Protein AF-A0A068VKW5-F1 (afdb_monomer_lite)

Structure (mmCIF, N/CA/C/O backbone):
data_AF-A0A068VKW5-F1
#
_entry.id   AF-A0A068VKW5-F1
#
loop_
_atom_site.group_PDB
_atom_site.id
_atom_site.type_symbol
_atom_site.label_atom_id
_atom_site.label_alt_id
_atom_site.label_comp_id
_atom_site.label_asym_id
_atom_site.label_entity_id
_atom_site.label_seq_id
_atom_site.pdbx_PDB_ins_code
_atom_site.Cartn_x
_atom_site.Cartn_y
_atom_site.Cartn_z
_atom_site.occupancy
_atom_site.B_iso_or_equiv
_atom_site.auth_seq_id
_atom_site.auth_comp_id
_atom_site.auth_asym_id
_atom_site.auth_atom_id
_atom_site.pdbx_PDB_model_num
ATOM 1 N N . GLN A 1 1 ? -2.490 5.363 6.145 1.00 89.31 1 GLN A N 1
ATOM 2 C CA . GLN A 1 1 ? -2.744 4.941 7.545 1.00 89.31 1 GLN A CA 1
ATOM 3 C C . GLN A 1 1 ? -2.733 6.100 8.551 1.00 89.31 1 GLN A C 1
ATOM 5 O O . GLN A 1 1 ? -3.765 6.328 9.164 1.00 89.31 1 GLN A O 1
ATOM 10 N N . ALA A 1 2 ? -1.645 6.871 8.718 1.00 92.81 2 ALA A N 1
ATOM 11 C CA . ALA A 1 2 ? -1.563 7.926 9.753 1.00 92.81 2 ALA A CA 1
ATOM 12 C C . ALA A 1 2 ? -2.711 8.959 9.715 1.00 92.81 2 ALA A C 1
ATOM 14 O O . ALA A 1 2 ? -3.273 9.301 10.752 1.00 92.81 2 ALA A O 1
ATOM 15 N N . LYS A 1 3 ? -3.123 9.395 8.515 1.00 93.00 3 LYS A N 1
ATOM 16 C CA . LYS A 1 3 ? -4.284 10.284 8.328 1.00 93.00 3 LYS A CA 1
ATOM 17 C C . LYS A 1 3 ? -5.585 9.704 8.917 1.00 93.00 3 LYS A C 1
ATOM 19 O O . LYS A 1 3 ? -6.340 10.437 9.546 1.00 93.00 3 LYS A O 1
ATOM 24 N N . TRP A 1 4 ? -5.820 8.398 8.767 1.00 93.81 4 TRP A N 1
ATOM 25 C CA . TRP A 1 4 ? -7.009 7.719 9.296 1.00 93.81 4 TRP A CA 1
ATOM 26 C C . TRP A 1 4 ? -6.972 7.661 10.826 1.00 93.81 4 TRP A C 1
ATOM 28 O O . TRP A 1 4 ? -7.948 8.017 11.481 1.00 93.81 4 TRP A O 1
ATOM 38 N N . VAL A 1 5 ? -5.811 7.329 11.402 1.00 94.81 5 VAL A N 1
ATOM 39 C CA . VAL A 1 5 ? -5.603 7.347 12.861 1.00 94.81 5 VAL A CA 1
ATOM 40 C C . VAL A 1 5 ? -5.838 8.746 13.434 1.00 94.81 5 VAL A C 1
ATOM 42 O O . VAL A 1 5 ? -6.534 8.887 14.434 1.00 94.81 5 VAL A O 1
ATOM 45 N N . ALA A 1 6 ? -5.341 9.799 12.780 1.00 95.62 6 ALA A N 1
ATOM 46 C CA . ALA A 1 6 ? -5.586 11.174 13.214 1.00 95.62 6 ALA A CA 1
ATOM 47 C C . ALA A 1 6 ? -7.085 11.535 13.209 1.00 95.62 6 ALA A C 1
ATOM 49 O O . ALA A 1 6 ? -7.564 12.202 14.126 1.00 95.62 6 ALA A O 1
ATOM 50 N N . GLN A 1 7 ? -7.851 11.066 12.217 1.00 94.88 7 GLN A N 1
ATOM 51 C CA . GLN A 1 7 ? -9.303 11.269 12.181 1.00 94.88 7 GLN A CA 1
ATOM 52 C C . GLN A 1 7 ? -10.017 10.554 13.338 1.00 94.88 7 GLN A C 1
ATOM 54 O O . GLN A 1 7 ? -10.898 11.161 13.947 1.00 94.88 7 GLN A O 1
ATOM 59 N N . LEU A 1 8 ? -9.602 9.332 13.690 1.00 95.12 8 LEU A N 1
ATOM 60 C CA . LEU A 1 8 ? -10.112 8.609 14.863 1.00 95.12 8 LEU A CA 1
ATOM 61 C C . LEU A 1 8 ? -9.810 9.358 16.168 1.00 95.12 8 LEU A C 1
ATOM 63 O O . LEU A 1 8 ? -10.714 9.608 16.959 1.00 95.12 8 LEU A O 1
ATOM 67 N N . LEU A 1 9 ? -8.556 9.778 16.363 1.00 96.88 9 LEU A N 1
ATOM 68 C CA . LEU A 1 9 ? -8.128 10.507 17.564 1.00 96.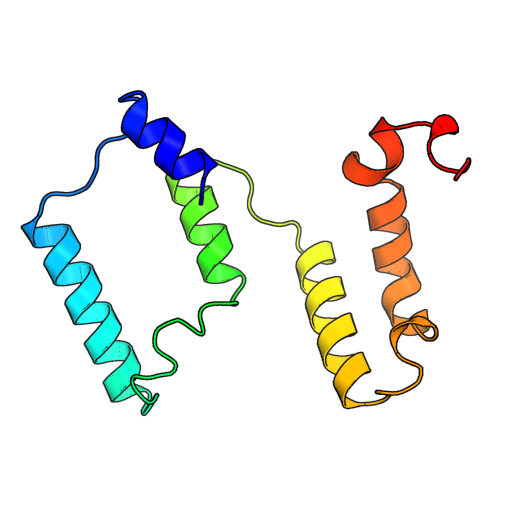88 9 LEU A CA 1
ATOM 69 C C . LEU A 1 9 ? -8.829 11.865 17.707 1.00 96.88 9 LEU A C 1
ATOM 71 O O . LEU A 1 9 ? -9.112 12.301 18.817 1.00 96.88 9 LEU A O 1
ATOM 75 N N . SER A 1 10 ? -9.143 12.522 16.587 1.00 96.88 10 SER A N 1
ATOM 76 C CA . SER A 1 10 ? -9.900 13.780 16.578 1.00 96.88 10 SER A CA 1
ATOM 77 C C . SER A 1 10 ? -11.414 13.609 16.762 1.00 96.88 10 SER A C 1
ATOM 79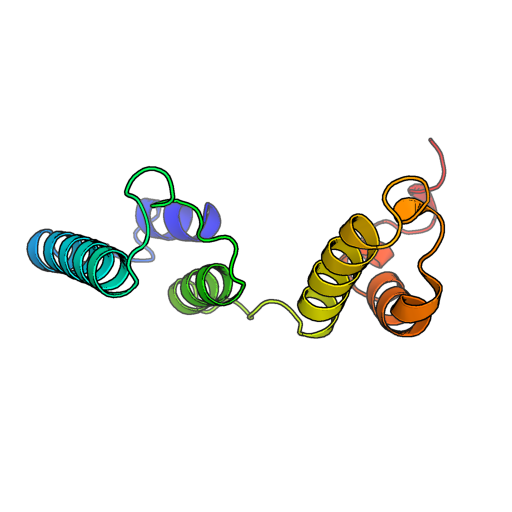 O O . SER A 1 10 ? -12.138 14.601 16.763 1.00 96.88 10 SER A O 1
ATOM 81 N N . GLY A 1 11 ? -11.920 12.374 16.842 1.00 95.75 11 GLY A N 1
ATOM 82 C CA . GLY A 1 11 ? -13.354 12.080 16.921 1.00 95.75 11 GLY A CA 1
ATOM 83 C C . GLY A 1 11 ? -14.132 12.296 15.617 1.00 95.75 11 GLY A C 1
ATOM 84 O O . GLY A 1 11 ? -15.338 12.056 15.587 1.00 95.75 11 GLY A O 1
ATOM 85 N N . LYS A 1 12 ? -13.467 12.700 14.522 1.00 94.94 12 LYS A N 1
ATOM 86 C CA . LYS A 1 12 ? -14.076 12.817 13.182 1.00 94.94 12 LYS A CA 1
ATOM 87 C C . LYS A 1 12 ? -14.567 11.475 12.646 1.00 94.94 12 LYS A C 1
ATOM 89 O O . LYS A 1 12 ? -15.464 11.444 11.812 1.00 94.94 12 LYS A O 1
ATOM 94 N N . ARG A 1 13 ? -13.971 10.377 13.111 1.00 92.19 13 ARG A N 1
ATOM 95 C CA . ARG A 1 13 ? -14.409 9.007 12.834 1.00 92.19 13 ARG A CA 1
ATOM 96 C C . ARG A 1 13 ? -14.419 8.203 14.124 1.00 92.19 13 ARG A C 1
ATOM 98 O O . ARG A 1 13 ? -13.720 8.539 15.078 1.00 92.19 13 ARG A O 1
ATOM 105 N N . LYS A 1 14 ? -15.209 7.134 14.139 1.00 93.69 14 LYS A N 1
ATOM 106 C CA . LYS A 1 14 ? -15.277 6.179 15.247 1.00 93.69 14 LYS A CA 1
ATOM 107 C C . LYS A 1 14 ? -14.750 4.832 14.780 1.00 93.69 14 LYS A C 1
ATOM 109 O O . LYS A 1 14 ? -14.914 4.476 13.615 1.00 93.69 14 LYS A O 1
ATOM 114 N N . LEU A 1 15 ? -14.116 4.107 15.694 1.00 94.88 15 LEU A N 1
ATOM 115 C CA . LEU A 1 15 ? -13.818 2.702 15.464 1.00 94.88 15 LEU A CA 1
ATOM 116 C C . LEU A 1 15 ? -15.127 1.895 15.433 1.00 94.88 15 LEU A C 1
ATOM 118 O O . LEU A 1 15 ? -16.094 2.294 16.093 1.00 94.88 15 LEU A O 1
ATOM 122 N N . PRO A 1 16 ? -15.152 0.766 14.708 1.00 93.88 16 PRO A N 1
ATOM 123 C CA . PRO A 1 16 ? -16.170 -0.259 14.907 1.00 93.88 16 PRO A CA 1
ATOM 124 C C . PRO A 1 16 ? -16.163 -0.767 16.355 1.00 93.88 16 PRO A C 1
ATOM 126 O O . PRO A 1 16 ? -15.226 -0.513 17.120 1.00 93.88 16 PRO A O 1
ATOM 129 N N . SER A 1 17 ? -17.195 -1.514 16.733 1.00 97.50 17 SER A N 1
ATOM 130 C CA . SER A 1 17 ? -17.215 -2.206 18.022 1.00 97.50 17 SER A CA 1
ATOM 131 C C . SER A 1 17 ? -16.063 -3.215 18.145 1.00 97.50 17 SER A C 1
ATOM 133 O O . SER A 1 17 ? -15.491 -3.681 17.156 1.00 97.50 17 SER A O 1
ATOM 135 N N . GLU A 1 18 ? -15.724 -3.584 19.380 1.00 97.94 18 GLU A N 1
ATOM 136 C CA . GLU A 1 18 ? -14.704 -4.603 19.656 1.00 97.94 18 GLU A CA 1
ATOM 137 C C . GLU A 1 18 ? -15.028 -5.947 18.984 1.00 97.94 18 GLU A C 1
ATOM 139 O O . GLU A 1 18 ? -14.139 -6.601 18.430 1.00 97.94 18 GLU A O 1
ATOM 144 N N . GLU A 1 19 ? -16.306 -6.333 18.980 1.00 98.19 19 GLU A N 1
ATOM 145 C CA . GLU A 1 19 ? -16.785 -7.552 18.331 1.00 98.19 19 GLU A CA 1
ATOM 146 C C . GLU A 1 19 ? -16.542 -7.515 16.817 1.00 98.19 19 GLU A C 1
ATOM 148 O O . GLU A 1 19 ? -15.977 -8.458 16.258 1.00 98.19 19 GLU A O 1
ATOM 153 N N . GLU A 1 20 ? -16.891 -6.408 16.155 1.00 97.62 20 GLU A N 1
ATOM 154 C CA . GLU A 1 20 ? -16.685 -6.233 14.713 1.00 97.62 20 GLU A CA 1
ATOM 155 C C . GLU A 1 20 ? -15.198 -6.239 14.341 1.00 97.62 20 GLU A C 1
ATOM 157 O O . GLU A 1 20 ? -14.808 -6.889 13.369 1.00 97.62 20 GLU A O 1
ATOM 162 N N . MET A 1 21 ? -14.347 -5.565 15.122 1.00 97.00 21 MET A N 1
ATOM 163 C CA . MET A 1 21 ? -12.897 -5.570 14.892 1.00 97.00 21 MET A CA 1
ATOM 164 C C . MET A 1 21 ? -12.305 -6.972 15.069 1.00 97.00 21 MET A C 1
ATOM 166 O O . MET A 1 21 ? -11.512 -7.425 14.243 1.00 97.00 21 MET A O 1
ATOM 170 N N . THR A 1 22 ? -12.732 -7.688 16.111 1.00 97.69 22 THR A N 1
ATOM 171 C CA . THR A 1 22 ? -12.292 -9.062 16.375 1.00 97.69 22 THR A CA 1
ATOM 172 C C . THR A 1 22 ? -12.732 -10.006 15.261 1.00 97.69 22 THR A C 1
ATOM 174 O O . THR A 1 22 ? -11.946 -10.845 14.818 1.00 97.69 22 THR A O 1
ATOM 177 N N . LYS A 1 23 ? -13.974 -9.870 14.784 1.00 98.06 23 LYS A N 1
ATOM 178 C CA . LYS A 1 23 ? -14.492 -10.642 13.653 1.00 98.06 23 LYS A CA 1
ATOM 179 C C . LYS A 1 23 ? -13.694 -10.367 12.379 1.00 98.06 23 LYS A C 1
ATOM 181 O O . LYS A 1 23 ? -13.237 -11.314 11.754 1.00 98.06 23 LYS A O 1
ATOM 186 N N . SER A 1 24 ? -13.436 -9.099 12.060 1.00 95.75 24 SER A N 1
ATOM 187 C CA . SER A 1 24 ? -12.642 -8.700 10.890 1.00 95.75 24 SER A CA 1
ATOM 188 C C . SER A 1 24 ? -11.240 -9.330 10.884 1.00 95.75 24 SER A C 1
ATOM 190 O O . SER A 1 24 ? -10.800 -9.866 9.868 1.00 95.75 24 SER A O 1
ATOM 192 N N . ILE A 1 25 ? -10.557 -9.357 12.037 1.00 95.62 25 ILE A N 1
ATOM 193 C CA . ILE A 1 25 ? -9.242 -10.006 12.169 1.00 95.62 25 ILE A CA 1
ATOM 194 C C . ILE A 1 25 ? -9.342 -11.530 12.000 1.00 95.62 25 ILE A C 1
ATOM 196 O O . ILE A 1 25 ? -8.491 -12.128 11.341 1.00 95.62 25 ILE A O 1
ATOM 200 N N . LYS A 1 26 ? -10.369 -12.174 12.569 1.00 97.69 26 LYS A N 1
ATOM 201 C CA . LYS A 1 26 ? -10.591 -13.622 12.406 1.00 97.69 26 LYS A CA 1
ATOM 202 C C . LYS A 1 26 ? -10.849 -13.987 10.946 1.00 97.69 26 LYS A C 1
ATOM 204 O O . LYS A 1 26 ? -10.211 -14.905 10.442 1.00 97.69 26 LYS A O 1
ATOM 209 N N . ASP A 1 27 ? -11.723 -13.243 10.274 1.00 97.25 27 ASP A N 1
ATOM 210 C CA . ASP A 1 27 ? -12.047 -13.445 8.861 1.00 97.25 27 ASP A CA 1
ATOM 211 C C . ASP A 1 27 ? -10.797 -13.251 7.983 1.00 97.25 27 ASP A C 1
ATOM 213 O O . ASP A 1 27 ? -10.558 -14.024 7.054 1.00 97.25 27 ASP A O 1
ATOM 217 N N . PHE A 1 28 ? -9.942 -12.278 8.323 1.00 94.81 28 PHE A N 1
ATOM 218 C CA . PHE A 1 28 ? -8.647 -12.089 7.670 1.00 94.81 28 PHE A CA 1
ATOM 219 C C . PHE A 1 28 ? -7.698 -13.279 7.876 1.00 94.81 28 PHE A C 1
ATOM 221 O O . PHE A 1 28 ? -7.130 -13.769 6.907 1.00 94.81 28 PHE A O 1
ATOM 228 N N . TYR A 1 29 ? -7.531 -13.791 9.098 1.00 96.31 29 TYR A N 1
ATOM 229 C CA . TYR A 1 29 ? -6.673 -14.962 9.318 1.00 96.31 29 TYR A CA 1
ATOM 230 C C . TYR A 1 29 ? -7.195 -16.212 8.605 1.00 96.31 29 TYR A C 1
ATOM 232 O O . TYR A 1 29 ? -6.410 -16.919 7.980 1.00 96.31 29 TYR A O 1
ATOM 240 N N . ILE A 1 30 ? -8.511 -16.445 8.631 1.00 97.62 30 ILE A N 1
ATOM 241 C CA . ILE A 1 30 ? -9.138 -17.560 7.912 1.00 97.62 30 ILE A CA 1
ATOM 242 C C . ILE A 1 30 ? -8.873 -17.443 6.409 1.00 97.62 30 ILE A C 1
ATOM 244 O O . ILE A 1 30 ? -8.525 -18.438 5.780 1.00 97.62 30 ILE A O 1
ATOM 248 N N . SER A 1 31 ? -8.996 -16.248 5.821 1.00 95.25 31 SER A N 1
ATOM 249 C CA . SER A 1 31 ? -8.741 -16.078 4.387 1.00 95.25 31 SER A CA 1
ATOM 250 C C . SER A 1 31 ? -7.277 -16.347 4.017 1.00 95.25 31 SER A C 1
ATOM 252 O O . SER A 1 31 ? -7.023 -16.977 2.991 1.00 95.25 31 SER A O 1
ATOM 254 N N . ARG A 1 32 ? -6.316 -15.961 4.870 1.00 94.88 32 ARG A N 1
ATOM 255 C CA . ARG A 1 32 ? -4.887 -16.287 4.691 1.00 94.88 32 ARG A CA 1
ATOM 256 C C . ARG A 1 32 ? -4.622 -17.785 4.816 1.00 94.88 32 ARG A C 1
ATOM 258 O O . ARG A 1 32 ? -3.904 -18.330 3.980 1.00 94.88 32 ARG A O 1
ATOM 265 N N . ASP A 1 33 ? -5.231 -18.443 5.800 1.00 96.75 33 ASP A N 1
ATOM 266 C CA . ASP A 1 33 ? -5.107 -19.890 6.000 1.00 96.75 33 ASP A CA 1
ATOM 267 C C . ASP A 1 33 ? -5.687 -20.665 4.801 1.00 96.75 33 ASP A C 1
ATOM 269 O O . ASP A 1 33 ? -5.043 -21.579 4.287 1.00 96.75 33 ASP A O 1
ATOM 273 N N . VAL A 1 34 ? -6.861 -20.263 4.292 1.00 97.75 34 VAL A N 1
ATOM 274 C CA . VAL A 1 34 ? -7.486 -20.851 3.090 1.00 97.75 34 VAL A CA 1
ATOM 275 C C . VAL A 1 34 ? -6.632 -20.629 1.840 1.00 97.75 34 VAL A C 1
ATOM 277 O O . VAL A 1 34 ? -6.527 -21.526 1.006 1.00 97.75 34 VAL A O 1
ATOM 280 N N . ALA A 1 35 ? -5.985 -19.469 1.718 1.00 95.56 35 ALA A N 1
ATOM 281 C CA . ALA A 1 35 ? -5.040 -19.180 0.640 1.00 95.56 35 ALA A CA 1
ATOM 282 C C . ALA A 1 35 ? -3.682 -19.898 0.805 1.00 95.56 35 ALA A C 1
ATOM 284 O O . ALA A 1 35 ? -2.807 -19.751 -0.048 1.00 95.56 35 ALA A O 1
ATOM 285 N N . GLY A 1 36 ? -3.485 -20.666 1.885 1.00 96.88 36 GLY A N 1
ATOM 286 C CA . GLY A 1 36 ? -2.251 -21.404 2.156 1.00 96.88 36 GLY A CA 1
ATOM 287 C C . GLY A 1 36 ? -1.070 -20.514 2.543 1.00 96.88 36 GLY A C 1
ATOM 288 O O . GLY A 1 36 ? 0.081 -20.921 2.385 1.00 96.88 36 GLY A O 1
ATOM 289 N N . ILE A 1 37 ? -1.328 -19.296 3.025 1.00 95.88 37 ILE A N 1
ATOM 290 C CA . ILE A 1 37 ? -0.284 -18.302 3.256 1.00 95.88 37 ILE A CA 1
ATOM 291 C C . ILE A 1 37 ? 0.284 -18.447 4.674 1.00 95.88 37 ILE A C 1
ATOM 293 O O . ILE A 1 37 ? -0.460 -18.320 5.649 1.00 95.88 37 ILE A O 1
ATOM 297 N N . PRO A 1 38 ? 1.601 -18.682 4.833 1.00 96.62 38 PRO A N 1
ATOM 298 C CA . PRO A 1 38 ? 2.210 -18.840 6.148 1.00 96.62 38 PRO A CA 1
ATOM 299 C C . PRO A 1 38 ? 1.995 -17.635 7.070 1.00 96.62 38 PRO A C 1
ATOM 301 O O . PRO A 1 38 ? 2.075 -16.481 6.651 1.00 96.62 38 PRO A O 1
ATOM 304 N N . LYS A 1 39 ? 1.847 -17.892 8.376 1.00 95.69 39 LYS A N 1
ATOM 305 C CA . LYS A 1 39 ? 1.600 -16.846 9.389 1.00 95.69 39 LYS A CA 1
ATOM 306 C C . LYS A 1 39 ? 2.650 -15.731 9.420 1.00 95.69 39 LYS A C 1
ATOM 308 O O . LYS A 1 39 ? 2.310 -14.597 9.740 1.00 95.69 39 LYS A O 1
ATOM 313 N N . HIS A 1 40 ? 3.910 -16.002 9.085 1.00 95.88 40 HIS A N 1
ATOM 314 C CA . HIS A 1 40 ? 4.938 -14.954 9.048 1.00 95.88 40 HIS A CA 1
ATOM 315 C C . HIS A 1 40 ? 4.743 -13.955 7.891 1.00 95.88 40 HIS A C 1
ATOM 317 O O . HIS A 1 40 ? 5.234 -12.835 7.979 1.00 95.88 40 HIS A O 1
ATOM 323 N N . TYR A 1 41 ? 3.949 -14.306 6.875 1.00 95.44 41 TYR A N 1
ATOM 324 C CA . TYR A 1 41 ? 3.512 -13.409 5.803 1.00 95.44 41 TYR A CA 1
ATOM 325 C C . TYR A 1 41 ? 2.177 -12.710 6.112 1.00 95.44 41 TYR A C 1
ATOM 327 O O . TYR A 1 41 ? 1.560 -12.137 5.220 1.00 95.44 41 TYR A O 1
ATOM 335 N N . THR A 1 42 ? 1.690 -12.716 7.361 1.00 93.31 42 THR A N 1
ATOM 336 C CA . THR A 1 42 ? 0.432 -12.028 7.743 1.00 93.31 42 THR A CA 1
ATOM 337 C C . THR A 1 42 ? 0.425 -10.550 7.331 1.00 93.31 42 THR A C 1
ATOM 339 O O . THR A 1 42 ? -0.619 -10.011 6.977 1.00 93.31 42 THR A O 1
ATOM 342 N N . HIS A 1 43 ? 1.589 -9.899 7.356 1.00 92.12 43 HIS A N 1
ATOM 343 C CA . HIS A 1 43 ? 1.742 -8.476 7.047 1.00 92.12 43 HIS A CA 1
ATOM 344 C C . HIS A 1 43 ? 2.321 -8.210 5.651 1.00 92.12 43 HIS A C 1
ATOM 346 O O . HIS A 1 43 ? 2.721 -7.087 5.355 1.00 92.12 43 HIS A O 1
ATOM 352 N N . GLU A 1 44 ? 2.335 -9.214 4.775 1.00 90.88 44 GLU A N 1
ATOM 353 C CA . GLU A 1 44 ? 2.581 -9.016 3.348 1.00 90.88 44 GLU A CA 1
ATOM 354 C C . GLU A 1 44 ? 1.289 -8.514 2.686 1.00 90.88 44 GLU A C 1
ATOM 356 O O . GLU A 1 44 ? 0.528 -9.264 2.081 1.00 90.88 44 GLU A O 1
ATOM 361 N N . ILE A 1 45 ? 1.006 -7.233 2.921 1.00 85.81 45 ILE A N 1
ATOM 362 C CA . ILE A 1 45 ? -0.224 -6.517 2.539 1.00 85.81 45 ILE A CA 1
ATOM 363 C C . ILE A 1 45 ? 0.100 -5.302 1.657 1.00 85.81 45 ILE A C 1
ATOM 365 O O . ILE A 1 45 ? -0.578 -4.280 1.714 1.00 85.81 45 ILE A O 1
ATOM 3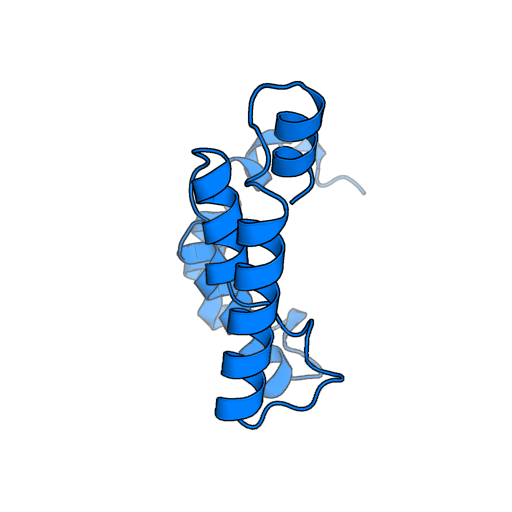69 N N . GLY A 1 46 ? 1.178 -5.396 0.873 1.00 79.12 46 GLY A N 1
ATOM 370 C CA . GLY A 1 46 ? 1.676 -4.324 0.000 1.00 79.12 46 GLY A CA 1
ATOM 371 C C . GLY A 1 46 ? 0.823 -4.057 -1.245 1.00 79.12 46 GLY A C 1
ATOM 372 O O . GLY A 1 46 ? 1.248 -3.305 -2.116 1.00 79.12 46 GLY A O 1
ATOM 373 N N . GLU A 1 47 ? -0.352 -4.674 -1.340 1.00 87.06 47 GLU A N 1
ATOM 374 C CA . GLU A 1 47 ? -1.310 -4.501 -2.429 1.00 87.06 47 GLU A CA 1
ATOM 375 C C . GLU A 1 47 ? -1.931 -3.096 -2.407 1.00 87.06 47 GLU A C 1
ATOM 377 O O . GLU A 1 47 ? -2.179 -2.512 -1.344 1.00 87.06 47 GLU A O 1
ATOM 382 N N . PHE A 1 48 ? -2.218 -2.536 -3.583 1.00 92.25 48 PHE A N 1
ATOM 383 C CA . PHE A 1 48 ? -2.794 -1.192 -3.676 1.00 92.25 48 PHE A CA 1
ATOM 384 C C . PHE A 1 48 ? -4.209 -1.133 -3.094 1.00 92.25 48 PHE A C 1
ATOM 386 O O . PHE A 1 48 ? -4.592 -0.116 -2.523 1.00 92.25 48 PHE A O 1
ATOM 393 N N . GLU A 1 49 ? -4.943 -2.241 -3.135 1.00 90.62 49 GLU A N 1
ATOM 394 C CA . GLU A 1 49 ? -6.270 -2.428 -2.554 1.00 90.62 49 GLU A CA 1
ATOM 395 C C . GLU A 1 49 ? -6.268 -2.185 -1.041 1.00 90.62 49 GLU A C 1
ATOM 397 O O . GLU A 1 49 ? -7.244 -1.684 -0.476 1.00 90.62 49 GLU A O 1
ATOM 402 N N . TYR A 1 50 ? -5.163 -2.507 -0.360 1.00 90.31 50 TYR A N 1
ATOM 403 C CA . TYR A 1 50 ? -5.004 -2.182 1.053 1.00 90.31 50 TYR A CA 1
ATOM 404 C C . TYR A 1 50 ? -4.924 -0.666 1.257 1.00 90.31 50 TYR A C 1
ATOM 406 O O . TYR A 1 50 ? -5.594 -0.124 2.138 1.00 90.31 50 TYR A O 1
ATOM 414 N N . CYS A 1 51 ? -4.148 0.034 0.429 1.00 89.88 51 CYS A N 1
ATOM 415 C CA . CYS A 1 51 ? -4.047 1.493 0.462 1.00 89.88 51 CYS A CA 1
ATOM 416 C C . CYS A 1 51 ? -5.385 2.171 0.130 1.00 89.88 51 CYS A C 1
ATOM 418 O O . CYS A 1 51 ? -5.797 3.076 0.863 1.00 89.88 51 CYS A O 1
ATOM 420 N N . ASP A 1 52 ? -6.076 1.703 -0.910 1.00 92.38 52 ASP A N 1
ATOM 421 C CA . ASP A 1 52 ? -7.357 2.252 -1.363 1.00 92.38 52 ASP A CA 1
ATOM 422 C C . ASP A 1 52 ? -8.448 2.073 -0.297 1.00 92.38 52 ASP A C 1
ATOM 424 O O . ASP A 1 52 ? -9.180 3.015 -0.009 1.00 92.38 52 ASP A O 1
ATOM 428 N N . ARG A 1 53 ? -8.460 0.952 0.439 1.00 91.00 53 ARG A N 1
ATOM 429 C CA . ARG A 1 53 ? -9.372 0.764 1.584 1.00 91.00 53 ARG A CA 1
ATOM 430 C C . ARG A 1 53 ? -9.200 1.829 2.670 1.00 91.00 53 ARG A C 1
ATOM 432 O O . ARG A 1 53 ? -10.175 2.285 3.263 1.00 91.00 53 ARG A O 1
ATOM 439 N N . TYR A 1 54 ? -7.965 2.246 2.960 1.00 90.00 54 TYR A N 1
ATOM 440 C CA . TYR A 1 54 ? -7.743 3.358 3.892 1.00 90.00 54 TYR A CA 1
ATOM 441 C C . TYR A 1 54 ? -8.177 4.694 3.299 1.00 90.00 54 TYR A C 1
ATOM 443 O O . TYR A 1 54 ? -8.607 5.565 4.056 1.00 90.00 54 TYR A O 1
ATOM 451 N N . ALA A 1 55 ? -8.038 4.875 1.986 1.00 92.62 55 ALA A N 1
ATOM 452 C CA . ALA A 1 55 ? -8.537 6.058 1.305 1.00 92.62 55 ALA A CA 1
ATOM 453 C C . ALA A 1 55 ? -10.070 6.134 1.418 1.00 92.62 55 ALA A C 1
ATOM 455 O O . ALA A 1 55 ? -10.577 7.162 1.866 1.00 92.62 55 ALA A O 1
ATOM 456 N N . ASP A 1 56 ? -10.779 5.024 1.195 1.00 93.06 56 ASP A N 1
ATOM 457 C CA . ASP A 1 56 ? -12.231 4.906 1.394 1.00 93.06 56 ASP A CA 1
ATOM 458 C C . ASP A 1 56 ? -12.645 5.262 2.817 1.00 93.06 56 ASP A C 1
ATOM 460 O O . ASP A 1 56 ? -13.528 6.094 3.028 1.00 93.06 56 ASP A O 1
ATOM 464 N N . TYR A 1 57 ? -11.952 4.705 3.817 1.00 89.62 57 TYR A N 1
ATOM 465 C CA . TYR A 1 57 ? -12.217 5.027 5.218 1.00 89.62 57 TYR A CA 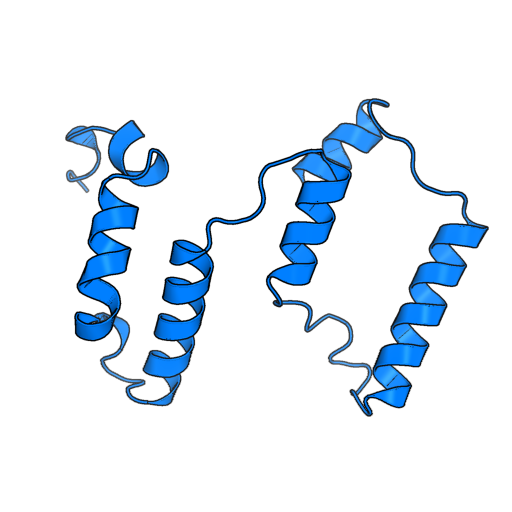1
ATOM 466 C C . TYR A 1 57 ? -12.070 6.503 5.543 1.00 89.62 57 TYR A C 1
ATOM 468 O O . TYR A 1 57 ? -12.560 6.913 6.587 1.00 89.62 57 TYR A O 1
ATOM 476 N N . MET A 1 58 ? -11.361 7.275 4.724 1.00 90.62 58 MET A N 1
ATOM 477 C CA . MET A 1 58 ? -11.126 8.698 4.917 1.00 90.62 58 MET A CA 1
ATOM 478 C C . MET A 1 58 ? -11.914 9.578 3.945 1.00 90.62 58 MET A C 1
ATOM 480 O O . MET A 1 58 ? -11.815 10.796 4.097 1.00 90.62 58 MET A O 1
ATOM 48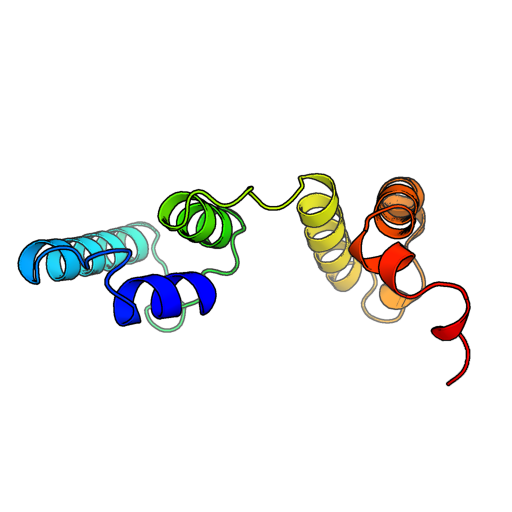4 N N . GLU A 1 59 ? -12.675 8.999 3.006 1.00 90.44 59 GLU A N 1
ATOM 485 C CA . GLU A 1 59 ? -13.225 9.690 1.825 1.00 90.44 59 GLU A CA 1
ATOM 486 C C . GLU A 1 59 ? -12.130 10.463 1.070 1.00 90.44 59 GLU A C 1
ATOM 488 O O . GLU A 1 59 ? -12.284 11.615 0.667 1.00 90.44 59 GLU A O 1
ATOM 493 N N . PHE A 1 60 ? -10.965 9.829 0.950 1.00 90.62 60 PHE A N 1
ATOM 494 C CA . PHE A 1 60 ? -9.796 10.367 0.276 1.00 90.62 60 PHE A CA 1
ATOM 495 C C . PHE A 1 60 ? -9.690 9.764 -1.132 1.00 90.62 60 PHE A C 1
ATOM 497 O O . PHE A 1 60 ? -10.058 8.602 -1.310 1.00 90.62 60 PHE A O 1
ATOM 504 N N . PRO A 1 61 ? -9.171 10.505 -2.128 1.00 92.44 61 PRO A N 1
ATOM 505 C CA . PRO A 1 61 ? -8.933 9.943 -3.451 1.00 92.44 61 PRO A CA 1
ATOM 506 C C . PRO A 1 61 ? -8.048 8.696 -3.390 1.00 92.44 61 PRO A C 1
ATOM 508 O O . PRO A 1 61 ? -7.079 8.647 -2.625 1.00 92.44 61 PRO A O 1
ATOM 511 N N . HIS A 1 62 ? -8.383 7.703 -4.209 1.00 93.94 62 HIS A N 1
ATOM 512 C CA . HIS A 1 62 ? -7.544 6.525 -4.421 1.00 93.94 62 HIS A CA 1
ATOM 513 C C . HIS A 1 62 ? -6.219 6.911 -5.070 1.00 93.94 62 HIS A C 1
ATOM 515 O O . HIS A 1 62 ? -6.086 7.993 -5.652 1.00 93.94 62 HIS A O 1
ATOM 521 N N . LEU A 1 63 ? -5.239 6.013 -4.970 1.00 90.56 63 LEU A N 1
ATOM 522 C CA . LEU A 1 63 ? -3.960 6.212 -5.638 1.00 90.56 63 LEU A CA 1
ATOM 523 C C . LEU A 1 63 ? -4.169 6.248 -7.159 1.00 90.56 63 LEU A C 1
ATOM 525 O O . LEU A 1 63 ? -4.851 5.387 -7.713 1.00 90.56 63 LEU A O 1
ATOM 529 N N . GLU A 1 64 ? -3.573 7.231 -7.834 1.00 92.38 64 GLU A N 1
ATOM 530 C CA . GLU A 1 64 ? -3.712 7.377 -9.280 1.00 92.38 64 GLU A CA 1
ATOM 531 C C . GLU A 1 64 ? -3.157 6.147 -10.016 1.00 92.38 64 GLU A C 1
ATOM 533 O O . GLU A 1 64 ? -2.081 5.645 -9.684 1.00 92.38 64 GLU A O 1
ATOM 538 N N . GLU A 1 65 ? -3.855 5.691 -11.059 1.00 93.00 65 GLU A N 1
ATOM 539 C CA . GLU A 1 65 ? -3.517 4.440 -11.751 1.00 93.00 65 GLU A CA 1
ATOM 540 C C . GLU A 1 65 ? -2.093 4.443 -12.325 1.00 93.00 65 GLU A C 1
ATOM 542 O O . GLU A 1 65 ? -1.355 3.471 -12.191 1.00 93.00 65 GLU A O 1
ATOM 547 N N . TRP A 1 66 ? -1.645 5.579 -12.867 1.00 93.44 66 TRP A N 1
ATOM 548 C CA . TRP A 1 66 ? -0.287 5.723 -13.398 1.00 93.44 66 TRP A CA 1
ATOM 549 C C . TRP A 1 66 ? 0.801 5.479 -12.336 1.00 93.44 66 TRP A C 1
ATOM 551 O O . TRP A 1 66 ? 1.876 4.978 -12.662 1.00 93.44 66 TRP A O 1
ATOM 561 N N . ARG A 1 67 ? 0.533 5.761 -11.049 1.00 93.31 67 ARG A N 1
ATOM 562 C C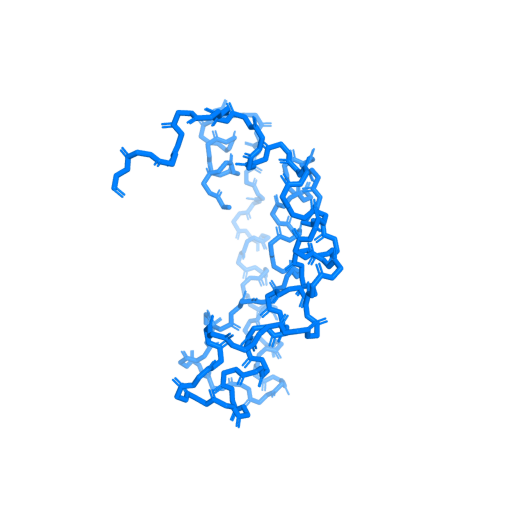A . ARG A 1 67 ? 1.475 5.466 -9.954 1.00 93.31 67 ARG A CA 1
ATOM 563 C C . ARG A 1 67 ? 1.535 3.979 -9.641 1.00 93.31 67 ARG A C 1
ATOM 565 O O . ARG A 1 67 ? 2.615 3.471 -9.343 1.00 93.31 67 ARG A O 1
ATOM 572 N N . LYS A 1 68 ? 0.392 3.287 -9.709 1.00 93.50 68 LYS A N 1
ATOM 573 C CA . LYS A 1 68 ? 0.322 1.827 -9.546 1.00 93.50 68 LYS A CA 1
ATOM 574 C C . LYS A 1 68 ? 1.116 1.143 -10.658 1.00 93.50 68 LYS A C 1
ATOM 576 O O . LYS A 1 68 ? 1.960 0.296 -10.370 1.00 93.50 68 LYS A O 1
ATOM 581 N N . VAL A 1 69 ? 0.922 1.593 -11.902 1.00 93.94 69 VAL A N 1
ATOM 582 C CA . VAL A 1 69 ? 1.665 1.124 -13.083 1.00 93.94 69 VAL A CA 1
ATOM 583 C C . VAL A 1 69 ? 3.172 1.317 -12.908 1.00 93.94 69 VAL A C 1
ATOM 585 O O . VAL A 1 69 ? 3.906 0.335 -13.002 1.00 93.94 69 VAL A O 1
ATOM 588 N N . LEU A 1 70 ? 3.634 2.530 -12.573 1.00 94.38 70 LEU A N 1
ATOM 589 C CA . LEU A 1 70 ? 5.062 2.802 -12.347 1.00 94.38 70 LEU A CA 1
ATOM 590 C C . LEU A 1 70 ? 5.662 1.927 -11.242 1.00 94.38 70 LEU A C 1
ATOM 592 O O . LEU A 1 70 ? 6.758 1.394 -11.392 1.00 94.38 70 LEU A O 1
ATOM 596 N N . CYS A 1 71 ? 4.950 1.752 -10.127 1.00 93.75 71 CYS A N 1
ATOM 597 C CA . CYS A 1 71 ? 5.427 0.932 -9.017 1.00 93.75 71 CYS A CA 1
ATOM 598 C C . CYS A 1 71 ? 5.591 -0.541 -9.428 1.00 93.75 71 CYS A C 1
ATOM 600 O O . CYS A 1 71 ? 6.640 -1.136 -9.178 1.00 93.75 71 CYS A O 1
ATOM 602 N N . LEU A 1 72 ? 4.593 -1.117 -10.107 1.00 94.00 72 LEU A N 1
ATOM 603 C CA . LEU A 1 72 ? 4.665 -2.496 -10.597 1.00 94.00 72 LEU A CA 1
ATOM 604 C C . LEU A 1 72 ? 5.747 -2.674 -11.660 1.00 94.00 72 LEU A C 1
ATOM 606 O O . LEU A 1 72 ? 6.436 -3.694 -11.656 1.00 94.00 72 LEU A O 1
ATOM 610 N N . SER A 1 73 ? 5.892 -1.704 -12.562 1.00 94.81 73 SER A N 1
ATOM 611 C CA . SER A 1 73 ? 6.918 -1.723 -13.602 1.00 94.81 73 SER A CA 1
ATOM 612 C C . SER A 1 73 ? 8.320 -1.713 -12.995 1.00 94.81 73 SER A C 1
ATOM 614 O O . SER A 1 73 ? 9.114 -2.610 -13.275 1.00 94.81 73 SER A O 1
ATOM 616 N N . ALA A 1 74 ? 8.583 -0.813 -12.042 1.00 93.88 74 ALA A N 1
ATOM 617 C CA . ALA A 1 74 ? 9.859 -0.748 -11.333 1.00 93.88 74 ALA A CA 1
ATOM 618 C C . ALA A 1 74 ? 10.196 -2.063 -10.607 1.00 93.88 74 ALA A C 1
ATOM 620 O O . ALA A 1 74 ? 11.333 -2.536 -10.673 1.00 93.88 74 ALA A O 1
ATOM 621 N N . VAL A 1 75 ? 9.212 -2.690 -9.951 1.00 93.56 75 VAL A N 1
ATOM 622 C CA . VAL A 1 75 ? 9.394 -3.994 -9.293 1.00 93.56 75 VAL A CA 1
ATOM 623 C C . VAL A 1 75 ? 9.710 -5.084 -10.322 1.00 93.56 75 VAL A C 1
ATOM 625 O O . VAL A 1 75 ? 10.702 -5.795 -10.168 1.00 93.56 75 VAL A O 1
ATOM 628 N N . LYS A 1 76 ? 8.932 -5.191 -11.406 1.00 94.75 76 LYS A N 1
ATOM 629 C CA . LYS A 1 76 ? 9.180 -6.163 -12.489 1.00 94.75 76 LYS A CA 1
ATOM 630 C C . LYS A 1 76 ? 10.558 -5.977 -13.123 1.00 94.75 76 LYS A C 1
ATOM 632 O O . LYS A 1 76 ? 11.275 -6.956 -13.318 1.00 94.75 76 LYS A O 1
ATOM 637 N N . ASN A 1 77 ? 10.950 -4.736 -13.390 1.00 95.00 77 ASN A N 1
ATOM 638 C CA . ASN A 1 77 ? 12.247 -4.410 -13.964 1.00 95.00 77 ASN A CA 1
ATOM 639 C C . ASN A 1 77 ? 13.389 -4.771 -13.006 1.00 95.00 77 ASN A C 1
ATOM 641 O O . ASN A 1 77 ? 14.400 -5.306 -13.443 1.00 95.00 77 ASN A O 1
ATOM 645 N N . SER A 1 78 ? 13.212 -4.582 -11.693 1.00 95.00 78 SER A N 1
ATOM 646 C CA . SER A 1 78 ? 14.217 -4.998 -10.704 1.00 95.00 78 SER A CA 1
ATOM 647 C C . SER A 1 78 ? 14.460 -6.513 -10.688 1.00 95.00 78 SER A C 1
ATOM 649 O O . SER A 1 78 ? 15.589 -6.947 -10.473 1.00 95.00 78 SER A O 1
ATOM 651 N N . TYR A 1 79 ? 13.434 -7.320 -10.981 1.00 95.12 79 TYR A N 1
ATOM 652 C CA . TYR A 1 79 ? 13.587 -8.767 -11.143 1.00 95.12 79 TYR A CA 1
ATOM 653 C C . TYR A 1 79 ? 14.271 -9.153 -12.459 1.00 95.12 79 TYR A C 1
ATOM 655 O O . TYR A 1 79 ? 15.013 -10.131 -12.489 1.00 95.12 79 TYR A O 1
ATOM 663 N N . ALA A 1 80 ? 14.025 -8.410 -13.541 1.00 94.56 80 ALA A N 1
ATOM 664 C CA . ALA A 1 80 ? 14.600 -8.694 -14.855 1.00 94.56 80 ALA A CA 1
ATOM 665 C C . ALA A 1 80 ? 16.044 -8.177 -15.012 1.00 94.56 80 ALA A C 1
ATOM 667 O O . ALA A 1 80 ? 16.865 -8.838 -15.642 1.00 94.56 80 ALA A O 1
ATOM 668 N N . ASN A 1 81 ? 16.353 -7.013 -14.431 1.00 94.50 81 ASN A N 1
ATOM 669 C CA . ASN A 1 81 ? 17.561 -6.222 -14.679 1.00 94.50 81 ASN A CA 1
ATOM 670 C C . ASN A 1 81 ? 18.161 -5.679 -13.369 1.00 94.50 81 ASN A C 1
ATOM 672 O O . ASN A 1 81 ? 18.357 -4.475 -13.216 1.00 94.50 81 ASN A O 1
ATOM 676 N N . LEU A 1 82 ? 18.451 -6.555 -12.405 1.00 94.56 82 LEU A N 1
ATOM 677 C CA . LEU A 1 82 ? 18.814 -6.164 -11.032 1.00 94.56 82 LEU A CA 1
ATOM 678 C C . LEU A 1 82 ? 19.936 -5.110 -10.926 1.00 94.56 82 LEU A C 1
ATOM 680 O O . LEU A 1 82 ? 19.882 -4.249 -10.050 1.00 94.56 82 LEU A O 1
ATOM 684 N N . GLU A 1 83 ? 20.920 -5.152 -11.823 1.00 95.94 83 GLU A N 1
ATOM 685 C CA . GLU A 1 83 ? 22.073 -4.242 -11.802 1.00 95.94 83 GLU A CA 1
ATOM 686 C C . GLU A 1 83 ? 21.756 -2.842 -12.347 1.00 95.94 83 GLU A C 1
ATOM 688 O O . GLU A 1 83 ? 22.342 -1.861 -11.901 1.00 95.94 83 GLU A O 1
ATOM 693 N N . THR A 1 84 ? 20.832 -2.730 -13.309 1.00 95.50 84 THR A N 1
ATOM 694 C CA . THR A 1 84 ? 20.638 -1.504 -14.110 1.00 95.50 84 THR A CA 1
ATOM 695 C C . THR A 1 84 ? 19.198 -0.999 -14.145 1.00 95.50 84 THR A C 1
ATOM 697 O O . THR A 1 84 ? 18.921 0.011 -14.788 1.00 95.50 84 THR A O 1
ATOM 700 N N . TYR A 1 85 ? 18.256 -1.641 -13.445 1.00 93.62 85 TYR A N 1
ATOM 701 C CA . TYR A 1 85 ? 16.832 -1.276 -13.489 1.00 93.62 85 TYR A CA 1
ATOM 702 C C . TYR A 1 85 ? 16.537 0.167 -13.052 1.00 93.62 85 TYR A C 1
ATOM 704 O O . TYR A 1 85 ? 15.510 0.726 -13.426 1.00 93.62 85 TYR A O 1
ATOM 712 N N . ARG A 1 86 ? 17.424 0.781 -12.258 1.00 92.38 86 ARG A N 1
ATOM 713 C CA . ARG A 1 86 ? 17.309 2.194 -11.863 1.00 92.38 86 ARG A CA 1
ATOM 714 C C . ARG A 1 86 ? 17.712 3.160 -12.979 1.00 92.38 86 ARG A C 1
ATOM 716 O O . ARG A 1 86 ? 17.213 4.279 -13.001 1.00 92.38 86 ARG A O 1
ATOM 723 N N . ASP A 1 87 ? 18.563 2.716 -13.899 1.00 93.88 87 ASP A N 1
ATOM 724 C CA . ASP A 1 87 ? 19.066 3.504 -15.029 1.00 93.88 87 ASP A CA 1
ATOM 725 C C . ASP A 1 87 ? 18.306 3.208 -16.335 1.00 93.88 87 ASP A C 1
ATOM 727 O O . ASP A 1 87 ? 18.357 3.994 -17.279 1.00 93.88 87 ASP A O 1
ATOM 731 N N . SER A 1 88 ? 17.587 2.082 -16.403 1.00 88.62 88 SER A N 1
ATOM 732 C CA . SER A 1 88 ? 16.850 1.625 -17.586 1.00 88.62 88 SER A CA 1
ATOM 733 C C . SER A 1 88 ? 15.340 1.620 -17.343 1.00 88.62 88 SER A C 1
ATOM 735 O O . SER A 1 88 ? 14.787 0.607 -16.922 1.00 88.62 88 SER A O 1
ATOM 737 N N . TYR A 1 89 ? 14.673 2.732 -17.656 1.00 86.94 89 TYR A N 1
ATOM 738 C CA . TYR A 1 89 ? 13.231 2.951 -17.438 1.00 86.94 89 TYR A CA 1
ATOM 739 C C . TYR A 1 89 ? 12.490 3.404 -18.712 1.00 86.94 89 TYR A C 1
ATOM 741 O O . TYR A 1 89 ? 11.500 4.132 -18.649 1.00 86.94 89 TYR A O 1
ATOM 749 N N . TYR A 1 90 ? 12.971 2.998 -19.891 1.00 85.31 90 TYR A N 1
ATOM 750 C CA . TYR A 1 90 ? 12.396 3.415 -21.180 1.00 85.31 90 TYR A CA 1
ATOM 751 C C . TYR A 1 90 ? 10.908 3.067 -21.319 1.00 85.31 90 TYR A C 1
ATOM 753 O O . TYR A 1 90 ? 10.143 3.882 -21.831 1.00 85.31 90 TYR A O 1
ATOM 761 N N . ASP A 1 91 ? 10.493 1.911 -20.795 1.00 87.06 91 ASP A N 1
ATOM 762 C CA . ASP A 1 91 ? 9.098 1.452 -20.832 1.00 87.06 91 ASP A CA 1
ATOM 763 C C . ASP A 1 91 ? 8.161 2.299 -19.947 1.00 87.06 91 ASP A C 1
ATOM 765 O O . ASP A 1 91 ? 6.947 2.290 -20.136 1.00 87.06 91 ASP A O 1
ATOM 769 N N . ASP A 1 92 ? 8.721 3.082 -19.019 1.00 93.19 92 ASP A N 1
ATOM 770 C CA . ASP A 1 92 ? 7.982 3.932 -18.085 1.00 93.19 92 ASP A CA 1
ATOM 771 C C . ASP A 1 92 ? 7.916 5.403 -18.530 1.00 93.19 92 ASP A C 1
ATOM 773 O O . ASP A 1 92 ? 7.316 6.230 -17.837 1.00 93.19 92 ASP A O 1
ATOM 777 N N . TYR A 1 93 ? 8.513 5.760 -19.677 1.00 90.75 93 TYR A N 1
ATOM 778 C CA . TYR A 1 93 ? 8.716 7.156 -20.083 1.00 90.75 93 TYR A CA 1
ATOM 779 C C . TYR A 1 93 ? 7.417 7.973 -20.112 1.00 90.75 93 TYR A C 1
ATOM 781 O O . TYR A 1 93 ? 7.379 9.083 -19.584 1.00 90.75 93 TYR A O 1
ATOM 789 N N . GLU A 1 94 ? 6.332 7.425 -20.666 1.00 92.19 94 GLU A N 1
ATOM 790 C CA . GLU A 1 94 ? 5.033 8.112 -20.718 1.00 92.19 94 GLU A CA 1
ATOM 791 C C . GLU A 1 94 ? 4.482 8.415 -19.318 1.00 92.19 94 GLU A C 1
ATOM 793 O O . GLU A 1 94 ? 4.074 9.543 -19.029 1.00 92.19 94 GLU A O 1
ATOM 798 N N . MET A 1 95 ? 4.514 7.430 -18.418 1.00 93.62 95 MET A N 1
ATOM 799 C CA . MET A 1 95 ? 4.014 7.592 -17.052 1.00 93.62 95 MET A CA 1
ATOM 800 C C . MET A 1 95 ? 4.920 8.510 -16.221 1.00 93.62 95 MET A C 1
ATOM 802 O O . MET A 1 95 ? 4.423 9.255 -15.376 1.00 93.62 95 MET A O 1
ATOM 806 N N . LEU A 1 96 ? 6.229 8.528 -16.488 1.00 91.88 96 LEU A N 1
ATOM 807 C CA . LEU A 1 96 ? 7.163 9.480 -15.884 1.00 91.88 96 LEU A CA 1
ATOM 808 C C . LEU A 1 96 ? 6.861 10.919 -16.314 1.00 91.88 96 LEU A C 1
ATOM 810 O O . LEU A 1 96 ? 6.886 11.814 -15.472 1.00 91.88 96 LEU A O 1
ATOM 814 N N . GLN A 1 97 ? 6.499 11.161 -17.579 1.00 92.31 97 GLN A N 1
ATOM 815 C CA . GLN A 1 97 ? 6.060 12.494 -18.013 1.00 92.31 97 GLN A CA 1
ATOM 816 C C . GLN A 1 97 ? 4.810 12.949 -17.248 1.00 92.31 97 GLN A C 1
ATOM 818 O O . GLN A 1 97 ? 4.762 14.081 -16.764 1.00 92.31 97 GLN A O 1
ATOM 823 N N . VAL A 1 98 ? 3.827 12.061 -17.060 1.00 93.81 98 VAL A N 1
ATOM 824 C CA . VAL A 1 98 ? 2.647 12.347 -16.222 1.00 93.81 98 VAL A CA 1
ATOM 825 C C . VAL A 1 98 ? 3.064 12.660 -14.781 1.00 93.81 98 VAL A C 1
ATOM 827 O O . VAL A 1 98 ? 2.585 13.635 -14.198 1.00 93.81 98 VAL A O 1
ATOM 830 N N . ALA A 1 99 ? 3.993 11.882 -14.219 1.00 91.94 99 ALA A N 1
ATOM 831 C CA . ALA A 1 99 ? 4.515 12.098 -12.875 1.00 91.94 99 ALA A CA 1
ATOM 832 C C . ALA A 1 99 ? 5.143 13.489 -12.723 1.00 91.94 99 ALA A C 1
ATOM 834 O O . ALA A 1 99 ? 4.789 14.214 -11.791 1.00 91.94 99 ALA A O 1
ATOM 835 N N . HIS A 1 100 ? 6.004 13.889 -13.663 1.00 90.31 100 HIS A N 1
ATOM 836 C CA . HIS A 1 100 ? 6.692 15.181 -13.656 1.00 90.31 100 HIS A CA 1
ATOM 837 C C . HIS A 1 100 ? 5.742 16.378 -13.717 1.00 90.31 100 HIS A C 1
ATOM 839 O O . HIS A 1 100 ? 6.049 17.419 -13.145 1.00 90.31 100 HIS A O 1
ATOM 845 N N . GLN A 1 101 ? 4.582 16.230 -14.358 1.00 90.56 101 GLN A N 1
ATOM 846 C CA . GLN A 1 101 ? 3.556 17.275 -14.398 1.00 90.56 101 GLN A CA 1
ATOM 847 C C . GLN A 1 101 ? 2.620 17.248 -13.181 1.00 90.56 101 GLN A C 1
ATOM 849 O O . GLN A 1 101 ? 1.836 18.176 -12.971 1.00 90.56 101 GLN A O 1
ATOM 854 N N . SER A 1 102 ? 2.678 16.199 -12.356 1.00 89.50 102 SER A N 1
ATOM 855 C CA . SER A 1 102 ? 1.812 16.087 -11.187 1.00 89.50 102 SER A CA 1
ATOM 856 C C . SER A 1 102 ? 2.195 17.109 -10.105 1.00 89.50 102 SER A C 1
ATOM 858 O O . SER A 1 102 ? 3.369 17.470 -9.967 1.00 89.50 102 SER A O 1
ATOM 860 N N . PRO A 1 103 ? 1.239 17.530 -9.253 1.00 85.88 103 PRO A N 1
ATOM 861 C CA . PRO A 1 103 ? 1.498 18.514 -8.203 1.00 85.88 103 PRO A CA 1
ATOM 862 C C . PRO A 1 103 ? 2.663 18.146 -7.273 1.00 85.88 103 PRO A C 1
ATOM 864 O O . PRO A 1 103 ? 3.291 19.019 -6.698 1.00 85.88 103 PRO A O 1
ATOM 867 N N . HIS A 1 104 ? 2.986 16.861 -7.127 1.00 81.50 104 HIS A N 1
ATOM 868 C CA . HIS A 1 104 ? 4.036 16.408 -6.211 1.00 81.50 104 HIS A CA 1
ATOM 869 C C . HIS A 1 104 ? 5.441 16.812 -6.677 1.00 81.50 104 HIS A C 1
ATOM 871 O O . HIS A 1 104 ? 6.331 16.959 -5.846 1.00 81.50 104 HIS A O 1
ATOM 877 N N . PHE A 1 105 ? 5.625 17.002 -7.986 1.00 80.81 105 PHE A N 1
ATOM 878 C CA . PHE A 1 105 ? 6.904 17.364 -8.596 1.00 80.81 105 PHE A CA 1
ATOM 879 C C . PHE A 1 105 ? 6.933 18.813 -9.090 1.00 80.81 105 PHE A C 1
ATOM 881 O O . PHE A 1 105 ? 8.007 19.384 -9.239 1.00 80.81 105 PHE A O 1
ATOM 888 N N . THR A 1 106 ? 5.770 19.442 -9.275 1.00 82.12 106 THR A N 1
ATOM 889 C CA . THR A 1 106 ? 5.669 20.844 -9.710 1.00 82.12 106 THR A CA 1
ATOM 890 C C . THR A 1 106 ? 5.546 21.841 -8.552 1.00 82.12 106 THR A C 1
ATOM 892 O O . THR A 1 106 ? 5.840 23.020 -8.733 1.00 82.12 106 THR A O 1
ATOM 895 N N . GLN A 1 107 ? 5.174 21.395 -7.342 1.00 67.94 107 GLN A N 1
ATOM 896 C CA . GLN A 1 107 ? 4.980 22.268 -6.170 1.00 67.94 107 GLN A CA 1
ATOM 897 C C . GLN A 1 107 ? 6.261 22.932 -5.630 1.00 67.94 107 GLN A C 1
ATOM 899 O O . GLN A 1 107 ? 6.149 23.902 -4.884 1.00 67.94 107 GLN A O 1
ATOM 904 N N . LEU A 1 108 ? 7.457 22.445 -5.981 1.00 59.94 108 LEU A N 1
ATOM 905 C CA . LEU A 1 108 ? 8.730 22.984 -5.473 1.00 59.94 108 LEU A CA 1
ATOM 906 C C . LEU A 1 108 ? 9.416 24.001 -6.408 1.00 59.94 108 LEU A C 1
ATOM 908 O O . LEU A 1 108 ? 10.367 24.655 -5.980 1.00 59.94 108 LEU A O 1
ATOM 912 N N . GLY A 1 109 ? 8.938 24.183 -7.647 1.00 59.84 109 GLY A N 1
ATOM 913 C CA . GLY A 1 109 ? 9.589 25.044 -8.648 1.00 59.84 109 GLY A CA 1
ATOM 914 C C . GLY A 1 109 ? 11.068 24.696 -8.913 1.00 59.84 109 GLY A C 1
ATOM 915 O O . GLY A 1 109 ? 11.590 23.696 -8.422 1.00 59.84 109 GLY A O 1
ATOM 916 N N . ASP A 1 110 ? 11.777 25.556 -9.652 1.00 56.81 110 ASP A N 1
ATOM 917 C CA . ASP A 1 110 ? 13.196 25.380 -10.042 1.00 56.81 110 ASP A CA 1
ATOM 918 C C . ASP A 1 110 ? 14.197 25.328 -8.862 1.00 56.81 110 ASP A C 1
ATOM 920 O O . ASP A 1 110 ? 15.400 25.187 -9.063 1.00 56.81 110 ASP A O 1
ATOM 924 N N . HIS A 1 111 ? 13.734 25.442 -7.613 1.00 54.56 111 HIS A N 1
ATOM 925 C CA . HIS A 1 111 ? 14.594 25.486 -6.425 1.00 54.56 111 HIS A CA 1
ATOM 926 C C . HIS A 1 111 ? 14.949 24.093 -5.877 1.00 54.56 111 HIS A C 1
ATOM 928 O O . HIS A 1 111 ? 15.735 23.993 -4.938 1.00 54.56 111 HIS A O 1
ATOM 934 N N . ALA A 1 112 ? 14.400 23.014 -6.448 1.00 51.75 112 ALA A N 1
ATOM 935 C CA . ALA A 1 112 ? 14.696 21.645 -6.018 1.00 51.75 112 ALA A CA 1
ATOM 936 C C . ALA A 1 112 ? 15.950 21.026 -6.673 1.00 51.75 112 ALA A C 1
ATOM 938 O O . ALA A 1 112 ? 16.424 20.002 -6.191 1.00 51.75 112 ALA A O 1
ATOM 939 N N . ILE A 1 113 ? 16.509 21.623 -7.738 1.00 47.25 113 ILE A N 1
ATOM 940 C CA . ILE A 1 113 ? 17.648 21.059 -8.504 1.00 47.25 113 ILE A CA 1
ATOM 941 C C . ILE A 1 113 ? 19.001 21.651 -8.044 1.00 47.25 113 ILE A C 1
ATOM 943 O O . ILE A 1 113 ? 19.973 21.703 -8.788 1.00 47.25 113 ILE A O 1
ATOM 947 N N . ALA A 1 114 ? 19.093 22.112 -6.797 1.00 39.59 114 ALA A N 1
ATOM 948 C CA . ALA A 1 114 ? 20.348 22.588 -6.215 1.00 39.59 114 ALA A CA 1
ATOM 949 C C . ALA A 1 114 ? 20.660 21.855 -4.905 1.00 39.59 114 ALA A C 1
ATOM 951 O O . ALA A 1 114 ? 20.608 22.452 -3.832 1.00 39.59 114 ALA A O 1
ATOM 952 N N . LEU A 1 115 ? 20.979 20.562 -5.006 1.00 37.53 115 LEU A N 1
ATOM 953 C CA . LEU A 1 115 ? 21.765 19.817 -4.018 1.00 37.53 115 LEU A CA 1
ATOM 954 C C . LEU A 1 115 ? 22.734 18.884 -4.744 1.00 37.53 115 LEU A C 1
ATOM 956 O O . LEU A 1 115 ? 22.255 18.093 -5.585 1.00 37.53 115 LEU A O 1
#

pLDDT: mean 89.87, std 11.68, range [37.53, 98.19]

InterPro domains:
  IPR036188 FAD/NAD(P)-binding domain superfamily [G3DSA:3.50.50.60] (1-112)
  IPR050346 Flavin-containing monooxygenases-like [PTHR23023] (1-107)

Organism: Coffea canephora (NCBI:txid49390)

Sequence (115 aa):
QAKWVAQLLSGKRKLPSEEEMTKSIKDFYISRDVAGIPKHYTHEIGEFEYCDRYADYMEFPHLEEWRKVLCLSAVKNSYANLETYRDSYYDDYEMLQVAHQSPHFTQLGDHAIAL

Foldseek 3Di:
DVVLVVCCVVVVDDDDDPVVVVVVVVVLVVVCVVVVHDPVCSVVPPDQVVVVVSCVSVVHDRDDVLVVVVVVQLVVLCVVPVVCSVPDDPVSVVSVVVVCPDCVNPVVPPPPPPD

Radius of gyration: 19.18 Å; chains: 1; bounding box: 39×47×41 Å

Secondary structure (DSSP, 8-state):
-HHHHHHHHTTSS-PPPHHHHHHHHHHHHHHHHHTT--GGGTT----HHHHHHHHHHHTPPPPPHHHHHHHHHHHHHHHH-TTTTTT--GGGHHHHHHHHHSHHHHTTGGGGS--